Protein AF-A0AAV0Y6G3-F1 (afdb_monomer_lite)

Organism: NCBI:txid13131

Structure (mmCIF, N/CA/C/O backbone):
data_AF-A0AAV0Y6G3-F1
#
_entry.id   AF-A0AAV0Y6G3-F1
#
loop_
_atom_site.group_PDB
_atom_site.id
_atom_site.type_symbol
_atom_site.label_atom_id
_atom_site.label_alt_id
_atom_site.label_comp_id
_atom_site.label_asym_id
_atom_site.label_entity_id
_atom_site.label_seq_id
_atom_site.pdbx_PDB_ins_code
_atom_site.Cartn_x
_atom_site.Cartn_y
_atom_site.Cartn_z
_atom_site.occupancy
_atom_site.B_iso_or_equiv
_atom_site.auth_seq_id
_atom_site.auth_comp_id
_atom_site.auth_asym_id
_atom_site.auth_atom_id
_atom_site.pdbx_PDB_model_num
ATOM 1 N N . MET A 1 1 ? -19.233 1.238 28.194 1.00 80.19 1 MET A N 1
ATOM 2 C CA . MET A 1 1 ? -19.705 0.236 29.182 1.00 80.19 1 MET A CA 1
ATOM 3 C C . MET A 1 1 ? -18.534 -0.069 30.114 1.00 80.19 1 MET A C 1
ATOM 5 O O . MET A 1 1 ? -17.402 0.101 29.674 1.00 80.19 1 MET A O 1
ATOM 9 N N . VAL A 1 2 ? -18.758 -0.464 31.370 1.00 83.44 2 VAL A N 1
ATOM 10 C CA . VAL A 1 2 ? -17.664 -0.902 32.260 1.00 83.44 2 VAL A CA 1
ATOM 11 C C . VAL A 1 2 ? -17.645 -2.427 32.269 1.00 83.44 2 VAL A C 1
ATOM 13 O O . VAL A 1 2 ? -18.656 -3.039 32.601 1.00 83.44 2 VAL A O 1
ATOM 16 N N . TYR A 1 3 ? -16.521 -3.036 31.897 1.00 83.94 3 TYR A N 1
ATOM 17 C CA . TYR A 1 3 ? -16.321 -4.485 31.930 1.00 83.94 3 TYR A CA 1
ATOM 18 C C . TYR A 1 3 ? -15.074 -4.800 32.753 1.00 83.94 3 TYR A C 1
ATOM 20 O O . TYR A 1 3 ? -14.020 -4.204 32.535 1.00 83.94 3 TYR A O 1
ATOM 28 N N . SER A 1 4 ? -15.205 -5.690 33.739 1.00 86.56 4 SER A N 1
ATOM 29 C CA . SER A 1 4 ? -14.126 -6.036 34.681 1.00 86.56 4 SER A CA 1
ATOM 30 C C . SER A 1 4 ? -13.424 -4.809 35.293 1.00 86.56 4 SER A C 1
ATOM 32 O O . SER A 1 4 ? -12.202 -4.756 35.384 1.00 86.56 4 SER A O 1
ATOM 34 N N . GLY A 1 5 ? -14.199 -3.784 35.668 1.00 88.50 5 GLY A N 1
ATOM 35 C CA . GLY A 1 5 ? -13.682 -2.549 36.276 1.00 88.50 5 GLY A CA 1
ATOM 36 C C . GLY A 1 5 ? -13.012 -1.565 35.308 1.00 88.50 5 GLY A C 1
ATOM 37 O O . GLY A 1 5 ? -12.546 -0.520 35.749 1.00 88.50 5 GLY A O 1
ATOM 38 N N . SER A 1 6 ? -12.985 -1.857 34.004 1.00 86.94 6 SER A N 1
ATOM 39 C CA . SER A 1 6 ? -12.391 -0.992 32.977 1.00 86.94 6 SER A CA 1
ATOM 40 C C . SER A 1 6 ? -13.436 -0.463 31.999 1.00 86.94 6 SER A C 1
ATOM 42 O O . SER A 1 6 ? -14.380 -1.165 31.634 1.00 86.94 6 SER A O 1
ATOM 44 N N . ASN A 1 7 ? -13.256 0.773 31.533 1.00 91.06 7 ASN A N 1
ATOM 45 C CA . ASN A 1 7 ? -14.072 1.322 30.452 1.00 91.06 7 ASN A CA 1
ATOM 46 C C . ASN A 1 7 ? -13.721 0.637 29.127 1.00 91.06 7 ASN A C 1
ATOM 48 O O . ASN A 1 7 ? -12.553 0.582 28.742 1.00 91.06 7 ASN A O 1
ATOM 52 N N . VAL A 1 8 ? -14.744 0.150 28.427 1.00 93.19 8 VAL A N 1
ATOM 53 C CA . VAL A 1 8 ? -14.609 -0.504 27.122 1.00 93.19 8 VAL A CA 1
ATOM 54 C C . VAL A 1 8 ? -15.578 0.088 26.101 1.00 93.19 8 VAL A C 1
ATOM 56 O O . VAL A 1 8 ? -16.713 0.469 26.435 1.00 93.19 8 VAL A O 1
ATOM 59 N N 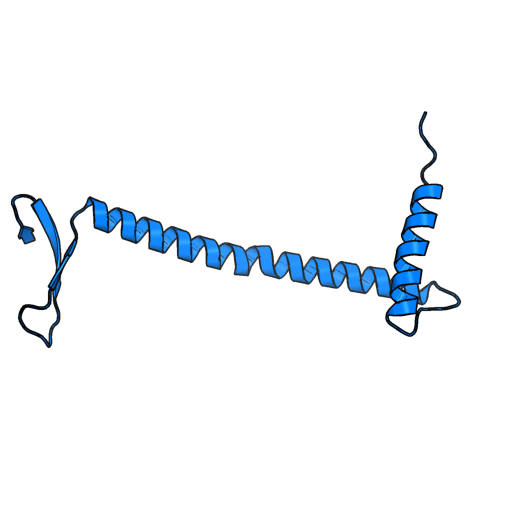. LEU A 1 9 ? -15.119 0.140 24.850 1.00 93.50 9 LEU A N 1
ATOM 60 C CA . LEU A 1 9 ? -15.960 0.314 23.673 1.00 93.50 9 LEU A CA 1
ATOM 61 C C . LEU A 1 9 ? -16.594 -1.038 23.342 1.00 93.50 9 LEU A C 1
ATOM 63 O O . LEU A 1 9 ? -15.909 -2.059 23.323 1.00 93.50 9 LEU A O 1
ATOM 67 N N . VAL A 1 10 ? -17.900 -1.038 23.097 1.00 91.75 10 VAL A N 1
ATOM 68 C CA . VAL A 1 10 ? -18.652 -2.253 22.786 1.00 91.75 10 VAL A CA 1
ATOM 69 C C . VAL A 1 10 ? -19.251 -2.104 21.397 1.00 91.75 10 VAL A C 1
ATOM 71 O O . VAL A 1 10 ? -19.959 -1.133 21.136 1.00 91.75 10 VAL A O 1
ATOM 74 N N . ILE A 1 11 ? -18.945 -3.054 20.519 1.00 92.12 11 ILE A N 1
ATOM 75 C CA . ILE A 1 11 ? -19.542 -3.166 19.187 1.00 92.12 11 ILE A CA 1
ATOM 76 C C . ILE A 1 11 ? -20.393 -4.429 19.205 1.00 92.12 11 ILE A C 1
ATOM 78 O O . ILE A 1 11 ? -19.860 -5.519 19.398 1.00 92.12 11 ILE A O 1
ATOM 82 N N . GLU A 1 12 ? -21.704 -4.281 19.040 1.00 94.06 12 GLU A N 1
ATOM 83 C CA . GLU A 1 12 ? -22.659 -5.389 19.132 1.00 94.06 12 GLU A CA 1
ATOM 84 C C . GLU A 1 12 ? -23.354 -5.609 17.790 1.00 94.06 12 GLU A C 1
ATOM 86 O O . GLU A 1 12 ? -23.707 -4.655 17.086 1.00 94.06 12 GLU A O 1
ATOM 91 N N . SER A 1 13 ? -23.549 -6.878 17.440 1.00 93.81 13 SER A N 1
ATOM 92 C CA . SER A 1 13 ? -24.381 -7.258 16.306 1.00 93.81 13 SER A CA 1
ATOM 93 C C . SER A 1 13 ? -25.833 -6.876 16.577 1.00 93.81 13 SER A C 1
ATOM 95 O O . SER A 1 13 ? -26.357 -7.083 17.668 1.00 93.81 13 SER A O 1
ATOM 97 N N . LYS A 1 14 ? -26.512 -6.337 15.562 1.00 93.25 14 LYS A N 1
ATOM 98 C CA . LYS A 1 14 ? -27.950 -6.034 15.650 1.00 93.25 14 LYS A CA 1
ATOM 99 C C . LYS A 1 14 ? -28.834 -7.251 15.379 1.00 93.25 14 LYS A C 1
ATOM 101 O O . LYS A 1 14 ? -30.033 -7.185 15.625 1.00 93.25 14 LYS A O 1
ATOM 106 N N . THR A 1 15 ? -28.270 -8.311 14.805 1.00 95.00 15 THR A N 1
ATOM 107 C CA . THR A 1 15 ? -29.016 -9.475 14.304 1.00 95.00 15 THR A CA 1
ATOM 108 C C . THR A 1 15 ? -28.720 -10.752 15.078 1.00 95.00 15 THR A C 1
ATOM 110 O O . THR A 1 15 ? -29.511 -11.686 15.013 1.00 95.00 15 THR A O 1
ATOM 113 N N . GLU A 1 16 ? -27.604 -10.801 15.804 1.00 94.38 16 GLU A N 1
ATOM 114 C CA . GLU A 1 16 ? -27.190 -11.955 16.601 1.00 94.38 16 GLU A CA 1
ATOM 115 C C . GLU A 1 16 ? -27.055 -11.552 18.065 1.00 94.38 16 GLU A C 1
ATOM 117 O O . GLU A 1 16 ? -26.201 -10.736 18.419 1.00 94.38 16 GLU A O 1
ATOM 122 N N . ASP A 1 17 ? -27.893 -12.141 18.915 1.00 91.50 17 ASP A N 1
ATOM 123 C CA . ASP A 1 17 ? -27.845 -11.886 20.350 1.00 91.50 17 ASP A CA 1
ATOM 124 C C . ASP A 1 17 ? -26.562 -12.462 20.969 1.00 91.50 17 ASP A C 1
ATOM 126 O O . ASP A 1 17 ? -26.074 -13.525 20.583 1.00 91.50 17 ASP A O 1
ATOM 130 N N . GLY A 1 18 ? -25.980 -11.729 21.915 1.00 87.75 18 GLY A N 1
ATOM 131 C CA . GLY A 1 18 ? -24.711 -12.077 22.559 1.00 87.75 18 GLY A CA 1
ATOM 132 C C . GLY A 1 18 ? -23.448 -11.890 21.703 1.00 87.75 18 GLY A C 1
ATOM 133 O O . GLY A 1 18 ? -22.343 -12.011 22.239 1.00 87.75 18 GLY A O 1
ATOM 134 N N . CYS A 1 19 ? -23.565 -11.548 20.415 1.00 94.00 19 CYS A N 1
ATOM 135 C CA . CYS A 1 19 ? -22.420 -11.299 19.539 1.00 94.00 19 CYS A C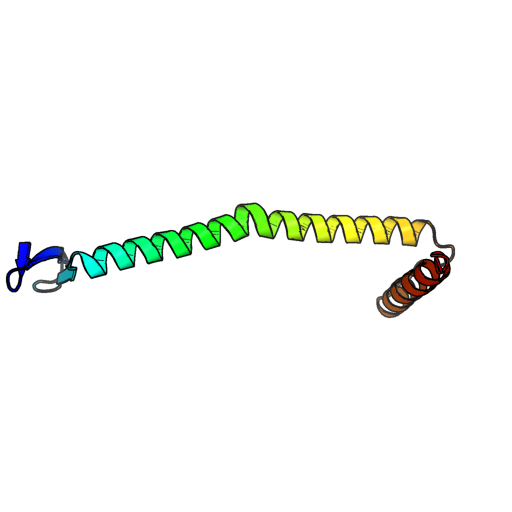A 1
ATOM 136 C C . CYS A 1 19 ? -21.896 -9.867 19.731 1.00 94.00 19 CYS A C 1
ATOM 138 O O . CYS A 1 19 ? -22.420 -8.902 19.167 1.00 94.00 19 CYS A O 1
ATOM 140 N N . ARG A 1 20 ? -20.859 -9.724 20.565 1.00 92.00 20 ARG A N 1
ATOM 141 C CA . ARG A 1 20 ? -20.249 -8.432 20.903 1.00 92.00 20 ARG A CA 1
ATOM 142 C C . ARG A 1 20 ? -18.733 -8.496 20.977 1.00 92.00 20 ARG A C 1
ATOM 144 O O . ARG A 1 20 ? -18.160 -9.446 21.505 1.00 92.00 20 ARG A O 1
ATOM 151 N N . VAL A 1 21 ? -18.095 -7.431 20.513 1.00 92.06 21 VAL A N 1
ATOM 152 C CA . VAL A 1 21 ? -16.658 -7.196 20.643 1.00 92.06 21 VAL A CA 1
ATOM 153 C C . VAL A 1 21 ? -16.438 -6.126 21.706 1.00 92.06 21 VAL A C 1
ATOM 155 O O . VAL A 1 21 ? -17.034 -5.049 21.646 1.00 92.06 21 VAL A O 1
ATOM 158 N N . LEU A 1 22 ? -15.582 -6.432 22.680 1.00 93.06 22 LEU A N 1
ATOM 159 C CA . LEU A 1 22 ? -15.182 -5.519 23.748 1.00 93.06 22 LEU A CA 1
ATOM 160 C C . LEU A 1 22 ? -13.758 -5.038 23.473 1.00 93.06 22 LEU A C 1
ATOM 162 O O . LEU A 1 22 ? -12.827 -5.839 23.470 1.00 93.06 22 LEU A O 1
ATOM 166 N N . LEU A 1 23 ? -13.586 -3.736 23.269 1.00 93.25 23 LEU A N 1
ATOM 167 C CA . LEU A 1 23 ? -12.282 -3.114 23.060 1.00 93.25 23 LEU A CA 1
ATOM 168 C C . LEU A 1 23 ? -11.941 -2.232 24.255 1.00 93.25 23 LEU A C 1
ATOM 170 O O . LEU A 1 23 ? -12.663 -1.285 24.577 1.00 93.25 23 LEU A O 1
ATOM 174 N N . ASN A 1 24 ? -10.831 -2.542 24.921 1.00 92.69 24 ASN A N 1
ATOM 175 C CA . ASN A 1 24 ? -10.259 -1.640 25.913 1.00 92.69 24 ASN A CA 1
ATOM 176 C C . ASN A 1 24 ? -9.537 -0.470 25.217 1.00 92.69 24 ASN A C 1
ATOM 178 O O . ASN A 1 24 ? -9.308 -0.482 24.007 1.00 92.69 24 ASN A O 1
ATOM 182 N N . HIS A 1 25 ? -9.171 0.545 25.998 1.00 91.31 25 HIS A N 1
ATOM 183 C CA . HIS A 1 25 ? -8.502 1.737 25.479 1.00 91.31 25 HIS A CA 1
ATOM 184 C C . HIS A 1 25 ? -7.187 1.424 24.746 1.00 91.31 25 HIS A C 1
ATOM 186 O O . HIS A 1 25 ? -6.931 1.986 23.689 1.00 91.31 25 HIS A O 1
ATOM 192 N N . ILE A 1 26 ? -6.359 0.522 25.282 1.00 93.19 26 ILE A N 1
ATOM 193 C CA . ILE A 1 26 ? -5.045 0.202 24.703 1.00 93.19 26 ILE A CA 1
ATOM 194 C C . ILE A 1 26 ? -5.211 -0.449 23.330 1.00 93.19 26 ILE A C 1
ATOM 196 O O . ILE A 1 26 ? -4.540 -0.061 22.375 1.00 93.19 26 ILE A O 1
ATOM 200 N N . ASP A 1 27 ? -6.115 -1.417 23.224 1.00 92.69 27 ASP A N 1
ATOM 201 C CA . ASP A 1 27 ? -6.351 -2.135 21.976 1.00 92.69 27 ASP A CA 1
ATOM 202 C C . ASP A 1 27 ? -7.027 -1.236 20.937 1.00 92.69 27 ASP A C 1
ATOM 204 O O . ASP A 1 27 ? -6.693 -1.308 19.757 1.00 92.69 27 ASP A O 1
ATOM 208 N N . LEU A 1 28 ? -7.908 -0.325 21.367 1.00 92.62 28 LEU A N 1
ATOM 209 C CA . LEU A 1 28 ? -8.512 0.668 20.480 1.00 92.62 28 LEU A CA 1
ATOM 210 C C . LEU A 1 28 ? -7.462 1.603 19.863 1.00 92.62 28 LEU A C 1
ATOM 212 O O . LEU A 1 28 ? -7.479 1.812 18.653 1.00 92.62 28 LEU A O 1
ATOM 216 N N . ILE A 1 29 ? -6.534 2.127 20.670 1.00 95.12 29 ILE A N 1
ATOM 217 C CA . ILE A 1 29 ? -5.452 2.987 20.170 1.00 95.12 29 ILE A CA 1
ATOM 218 C C . ILE A 1 29 ? -4.562 2.220 19.188 1.00 95.12 29 ILE A C 1
ATOM 220 O O . ILE A 1 29 ? -4.287 2.719 18.101 1.00 95.12 29 ILE A O 1
ATOM 224 N N . LYS A 1 30 ? -4.191 0.974 19.501 1.00 96.75 30 LYS A N 1
ATOM 225 C CA . LYS A 1 30 ? -3.404 0.134 18.582 1.00 96.75 30 LYS A CA 1
ATOM 226 C C . LYS A 1 30 ? -4.113 -0.114 17.252 1.00 96.75 30 LYS A C 1
ATOM 228 O O . LYS A 1 30 ? -3.467 -0.127 16.208 1.00 96.75 30 LYS A O 1
ATOM 233 N N . LEU A 1 31 ? -5.432 -0.318 17.267 1.00 95.75 31 LEU A N 1
ATOM 234 C CA . LEU A 1 31 ? -6.209 -0.473 16.035 1.00 95.75 31 LEU A CA 1
ATOM 235 C C . LEU A 1 31 ? -6.191 0.805 15.191 1.00 95.75 31 LEU A C 1
ATOM 237 O O . LEU A 1 31 ? -6.022 0.719 13.977 1.00 95.75 31 LEU A O 1
ATOM 241 N N . GLN A 1 32 ? -6.295 1.976 15.821 1.00 96.38 32 GLN A N 1
ATOM 242 C CA . GLN A 1 32 ? -6.199 3.265 15.129 1.00 96.38 32 GLN A CA 1
ATOM 243 C C . GLN A 1 32 ? -4.796 3.516 14.564 1.00 96.38 32 GLN A C 1
ATOM 245 O O . GLN A 1 32 ? -4.653 3.991 13.439 1.00 96.38 32 GLN A O 1
ATOM 250 N N . GLU A 1 33 ? -3.750 3.157 15.308 1.00 98.25 33 GLU A N 1
ATOM 251 C CA . GLU A 1 33 ? -2.369 3.227 14.825 1.00 98.25 33 GLU A CA 1
ATOM 252 C C . GLU A 1 33 ? -2.160 2.323 13.607 1.00 98.25 33 GLU A C 1
ATOM 254 O O . GLU A 1 33 ? -1.544 2.746 12.628 1.00 98.25 33 GLU A O 1
ATOM 259 N N . LEU A 1 34 ? -2.704 1.101 13.629 1.00 98.25 34 LEU A N 1
ATOM 260 C CA . LEU A 1 34 ? -2.642 0.174 12.498 1.00 98.25 34 LEU A CA 1
ATOM 261 C C . LEU A 1 34 ? -3.394 0.712 11.278 1.00 98.25 34 LEU A C 1
ATOM 263 O O . LEU A 1 34 ? -2.842 0.700 10.176 1.00 98.25 34 LEU A O 1
ATOM 267 N N . GLU A 1 35 ? -4.617 1.213 11.464 1.00 98.12 35 GLU A N 1
ATOM 268 C CA . GLU A 1 35 ? -5.405 1.848 10.401 1.00 98.12 35 GLU A CA 1
ATOM 269 C C . GLU A 1 35 ? -4.624 2.998 9.755 1.00 98.12 35 GLU A C 1
ATOM 271 O O . GLU A 1 35 ? -4.505 3.073 8.525 1.00 98.12 35 GLU A O 1
ATOM 276 N N . TRP A 1 36 ? -4.042 3.867 10.585 1.00 98.31 36 TRP A N 1
ATOM 277 C CA . TRP A 1 36 ? -3.244 4.990 10.120 1.00 98.31 36 TRP A CA 1
ATOM 278 C C . TRP A 1 36 ? -1.996 4.529 9.365 1.00 98.31 36 TRP A C 1
ATOM 280 O O . TRP A 1 36 ? -1.766 4.994 8.250 1.00 98.31 36 TRP A O 1
ATOM 290 N N . CYS A 1 37 ? -1.227 3.582 9.911 1.00 98.56 37 CYS A N 1
ATOM 291 C CA . CYS A 1 37 ? -0.026 3.048 9.264 1.00 98.56 37 CYS A CA 1
ATOM 292 C C . CYS A 1 37 ? -0.334 2.449 7.885 1.00 98.56 37 CYS A C 1
ATOM 294 O O . CYS A 1 37 ? 0.375 2.721 6.913 1.00 98.56 37 CYS A O 1
ATOM 296 N N . ILE A 1 38 ? -1.402 1.652 7.784 1.00 98.50 38 ILE A N 1
ATOM 297 C CA . ILE A 1 38 ? -1.824 1.029 6.523 1.00 98.50 38 ILE A CA 1
ATOM 298 C C . ILE A 1 38 ? -2.210 2.112 5.513 1.00 98.50 38 ILE A C 1
ATOM 300 O O . ILE A 1 38 ? -1.688 2.132 4.396 1.00 98.50 38 ILE A O 1
ATOM 304 N N . THR A 1 39 ? -3.072 3.043 5.918 1.00 98.62 39 THR A N 1
ATOM 305 C CA . THR A 1 39 ? -3.574 4.108 5.041 1.00 98.62 39 THR A CA 1
ATOM 306 C C . THR A 1 39 ? -2.447 5.023 4.571 1.00 98.62 39 THR A C 1
ATOM 308 O O . THR A 1 39 ? -2.341 5.315 3.379 1.00 98.62 39 THR A O 1
ATOM 311 N N . ALA A 1 40 ? -1.563 5.434 5.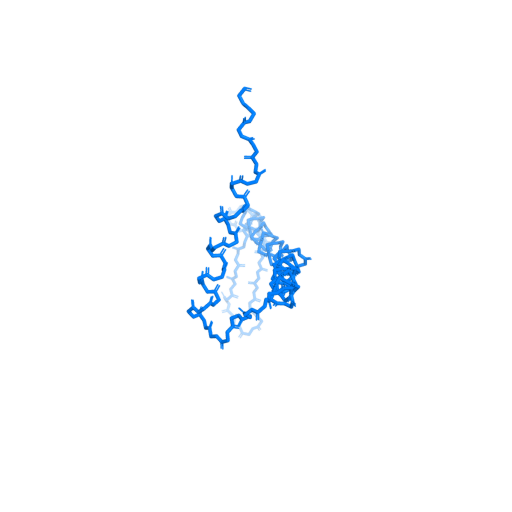480 1.00 98.31 40 ALA A N 1
ATOM 312 C CA . ALA A 1 40 ? -0.409 6.265 5.164 1.00 98.31 40 ALA A CA 1
ATOM 313 C C . ALA A 1 40 ? 0.545 5.559 4.192 1.00 98.31 40 ALA A C 1
ATOM 315 O O . ALA A 1 40 ? 0.989 6.174 3.224 1.00 98.31 40 ALA A O 1
ATOM 316 N N . SER A 1 41 ? 0.807 4.261 4.390 1.00 98.50 41 SER A N 1
ATOM 317 C CA . SER A 1 41 ? 1.688 3.492 3.504 1.00 98.50 41 SER A CA 1
ATOM 318 C C . SER A 1 41 ? 1.113 3.333 2.096 1.00 98.50 41 SER A C 1
ATOM 320 O O . SER A 1 41 ? 1.849 3.454 1.115 1.00 98.50 41 SER A O 1
ATOM 322 N N . ILE A 1 42 ? -0.193 3.071 1.976 1.00 98.56 42 ILE A N 1
ATOM 323 C CA . ILE A 1 42 ? -0.874 3.008 0.674 1.00 98.56 42 ILE A CA 1
ATOM 324 C C . ILE A 1 42 ? -0.792 4.373 -0.012 1.00 98.56 42 ILE A C 1
ATOM 326 O O . ILE A 1 42 ? -0.383 4.455 -1.169 1.00 98.56 42 ILE A O 1
ATOM 330 N N . LYS A 1 43 ? -1.121 5.444 0.717 1.00 98.62 43 LYS A N 1
ATOM 331 C CA . LYS A 1 43 ? -1.105 6.811 0.196 1.00 98.62 43 LYS A CA 1
ATOM 332 C C . LYS A 1 43 ? 0.281 7.216 -0.303 1.00 98.62 43 LYS A C 1
ATOM 334 O O . LYS A 1 43 ? 0.405 7.726 -1.409 1.00 98.62 43 LYS A O 1
ATOM 339 N N . GLU A 1 44 ? 1.331 6.943 0.466 1.00 98.44 44 GLU A N 1
ATOM 340 C CA . GLU A 1 44 ? 2.709 7.235 0.061 1.00 98.44 44 GLU A CA 1
ATOM 341 C C . GLU A 1 44 ? 3.118 6.473 -1.207 1.00 98.44 44 GLU A C 1
ATOM 343 O O . GLU A 1 44 ? 3.725 7.050 -2.115 1.00 98.44 44 GLU A O 1
ATOM 348 N N . LYS A 1 45 ? 2.755 5.189 -1.302 1.00 98.12 45 LYS A N 1
ATOM 349 C CA . LYS A 1 45 ? 3.055 4.376 -2.484 1.00 98.12 45 LYS A CA 1
ATOM 350 C C . LYS A 1 45 ? 2.346 4.890 -3.733 1.00 98.12 45 LYS A C 1
ATOM 352 O O . LYS A 1 45 ? 2.975 4.972 -4.784 1.00 98.12 45 LYS A O 1
ATOM 357 N N . GLU A 1 46 ? 1.073 5.250 -3.619 1.00 98.38 46 GLU A N 1
ATOM 358 C CA . GLU A 1 46 ? 0.271 5.717 -4.753 1.00 98.38 46 GLU A CA 1
ATOM 359 C C . GLU A 1 46 ? 0.607 7.152 -5.169 1.00 98.38 46 GLU A C 1
ATOM 361 O O . GLU A 1 46 ? 0.731 7.423 -6.360 1.00 98.38 46 GLU A O 1
ATOM 366 N N . GLU A 1 47 ? 0.781 8.071 -4.218 1.00 98.06 47 GLU A N 1
ATOM 367 C CA . GLU A 1 47 ? 0.946 9.498 -4.522 1.00 98.06 47 GLU A CA 1
ATOM 368 C C . GLU A 1 47 ? 2.396 9.898 -4.800 1.00 98.06 47 GLU A C 1
ATOM 370 O O . GLU A 1 47 ? 2.629 10.894 -5.481 1.00 98.06 47 GLU A O 1
ATOM 375 N N . LYS A 1 48 ? 3.377 9.154 -4.272 1.00 97.19 48 LYS A N 1
ATOM 376 C CA . LYS A 1 48 ? 4.799 9.505 -4.409 1.00 97.19 48 LYS A CA 1
ATOM 377 C C . LYS A 1 48 ? 5.589 8.449 -5.165 1.00 97.19 48 LYS A C 1
ATOM 379 O O . LYS A 1 48 ? 6.175 8.750 -6.199 1.00 97.19 48 LYS A O 1
ATOM 384 N N . ILE A 1 49 ? 5.600 7.213 -4.666 1.00 98.19 49 ILE A N 1
ATOM 385 C CA . ILE A 1 49 ? 6.518 6.180 -5.175 1.00 98.19 49 ILE A CA 1
ATOM 386 C C . ILE A 1 49 ? 6.150 5.769 -6.603 1.00 98.19 49 ILE A C 1
ATOM 388 O O . ILE A 1 49 ? 7.012 5.723 -7.476 1.00 98.19 49 ILE A O 1
ATOM 392 N N . LYS A 1 50 ? 4.872 5.489 -6.867 1.00 98.25 50 LYS A N 1
ATOM 393 C CA . LYS A 1 50 ? 4.404 5.055 -8.187 1.00 98.25 50 LYS A CA 1
ATOM 394 C C . LYS A 1 50 ? 4.645 6.108 -9.281 1.00 98.25 50 LYS A C 1
ATOM 396 O O . LYS A 1 50 ? 5.218 5.728 -10.302 1.00 98.25 50 LYS A O 1
ATOM 401 N N . PRO A 1 51 ? 4.287 7.397 -9.110 1.00 98.25 51 PRO A N 1
ATOM 402 C CA . PRO A 1 51 ? 4.618 8.432 -10.088 1.00 98.25 51 PRO A CA 1
ATOM 403 C C . PRO A 1 51 ? 6.119 8.559 -10.343 1.00 98.25 51 PRO A C 1
ATOM 405 O O . PRO A 1 51 ? 6.525 8.682 -11.495 1.00 98.25 51 PRO A O 1
ATOM 408 N N . GLU A 1 52 ? 6.940 8.473 -9.295 1.00 98.25 52 GLU A N 1
ATOM 409 C CA . GLU A 1 52 ? 8.395 8.568 -9.418 1.00 98.25 52 GLU A CA 1
ATOM 410 C C . GLU A 1 52 ? 8.977 7.391 -10.217 1.00 98.25 52 GLU A C 1
ATOM 412 O O . GLU A 1 52 ? 9.768 7.602 -11.131 1.00 98.25 52 GLU A O 1
ATOM 417 N N . ILE A 1 53 ? 8.525 6.158 -9.960 1.00 98.19 53 ILE A N 1
ATOM 418 C CA . ILE A 1 53 ? 8.932 4.980 -10.746 1.00 98.19 53 ILE A CA 1
ATOM 419 C C . ILE A 1 53 ? 8.508 5.129 -12.212 1.00 98.19 53 ILE A C 1
ATOM 421 O O . ILE A 1 53 ? 9.303 4.864 -13.111 1.00 98.19 53 ILE A O 1
ATOM 425 N N . ILE A 1 54 ? 7.269 5.562 -12.469 1.00 98.25 54 ILE A N 1
ATOM 426 C CA . ILE A 1 54 ? 6.773 5.776 -13.838 1.00 98.25 54 ILE A CA 1
ATOM 427 C C . ILE A 1 54 ? 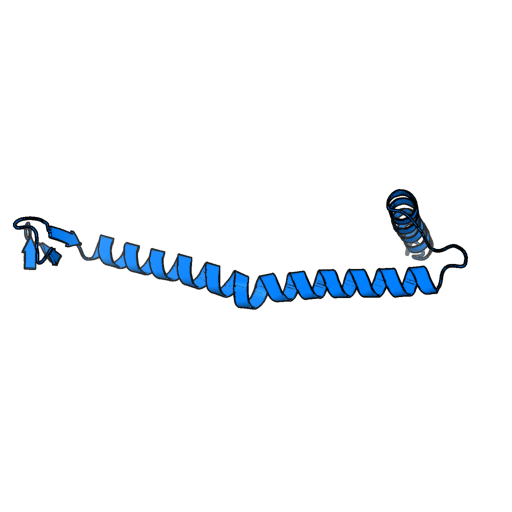7.630 6.821 -14.555 1.00 98.25 54 ILE A C 1
ATOM 429 O O . ILE A 1 54 ? 8.019 6.608 -15.704 1.00 98.25 54 ILE A O 1
ATOM 433 N N . LYS A 1 55 ? 7.949 7.925 -13.874 1.00 98.00 55 LYS A N 1
ATOM 434 C CA . LYS A 1 55 ? 8.811 8.975 -14.407 1.00 98.00 55 LYS A CA 1
ATOM 435 C C . LYS A 1 55 ? 10.203 8.436 -14.727 1.00 98.00 55 LYS A C 1
ATOM 437 O O . LYS A 1 55 ? 10.648 8.593 -15.853 1.00 98.00 55 LYS A O 1
ATOM 442 N N . GLN A 1 56 ? 10.843 7.726 -13.799 1.00 97.50 56 GLN A N 1
ATOM 443 C CA . GLN A 1 56 ? 12.167 7.140 -14.029 1.00 97.50 56 GLN A CA 1
ATOM 444 C C . GLN A 1 56 ? 12.171 6.183 -15.223 1.00 97.50 56 GLN A C 1
ATOM 446 O O . GLN A 1 56 ? 13.066 6.252 -16.061 1.00 97.50 56 GLN A O 1
ATOM 451 N N . ILE A 1 57 ? 11.156 5.321 -15.347 1.00 97.19 57 ILE A N 1
ATOM 452 C CA . ILE A 1 57 ? 11.010 4.438 -16.512 1.00 97.19 57 ILE A CA 1
ATOM 453 C C . ILE A 1 57 ? 10.890 5.264 -17.798 1.00 97.19 57 ILE A C 1
ATOM 455 O O . ILE A 1 57 ? 11.561 4.953 -18.782 1.00 97.19 57 ILE A O 1
ATOM 459 N N . SER A 1 58 ? 10.072 6.319 -17.793 1.00 97.69 58 SER A N 1
ATOM 460 C CA . SER A 1 58 ? 9.920 7.219 -18.939 1.00 97.69 58 SER A CA 1
ATOM 461 C C . SER A 1 58 ? 11.244 7.884 -19.320 1.00 97.69 58 SER A C 1
ATOM 463 O O . SER A 1 58 ? 11.620 7.840 -20.490 1.00 97.69 58 SER A O 1
ATOM 465 N N . ASP A 1 59 ? 11.971 8.422 -18.341 1.00 95.62 59 ASP A N 1
ATOM 466 C CA . ASP A 1 59 ? 13.260 9.090 -18.532 1.00 95.62 59 ASP A CA 1
ATOM 467 C C . ASP A 1 59 ? 14.294 8.115 -19.130 1.00 95.62 59 ASP A C 1
ATOM 469 O O . ASP A 1 59 ? 15.011 8.449 -20.076 1.00 95.62 59 ASP A O 1
ATOM 473 N N . TYR A 1 60 ? 14.330 6.863 -18.653 1.00 91.00 60 TYR A N 1
ATOM 474 C CA . TYR A 1 60 ? 15.174 5.816 -19.239 1.00 91.00 60 TYR A CA 1
ATOM 475 C C . TYR A 1 60 ? 14.775 5.480 -20.678 1.00 91.00 60 TYR A C 1
ATOM 477 O O . TYR A 1 60 ? 15.643 5.333 -21.542 1.00 91.00 60 TYR A O 1
ATOM 485 N N . CYS A 1 61 ? 13.477 5.348 -20.957 1.00 90.81 61 CYS A N 1
ATOM 486 C CA . CYS A 1 61 ? 12.989 5.080 -22.306 1.00 90.81 61 CYS A CA 1
ATOM 487 C C . CYS A 1 61 ? 13.331 6.218 -23.276 1.00 90.81 61 CYS A C 1
ATOM 489 O O . CYS A 1 61 ? 13.710 5.950 -24.418 1.00 90.81 61 CYS A O 1
ATOM 491 N N . GLU A 1 62 ? 13.212 7.469 -22.836 1.00 93.12 62 GLU A N 1
ATOM 492 C CA . GLU A 1 62 ? 13.575 8.645 -23.624 1.00 93.12 62 GLU A CA 1
ATOM 493 C C . GLU A 1 62 ? 1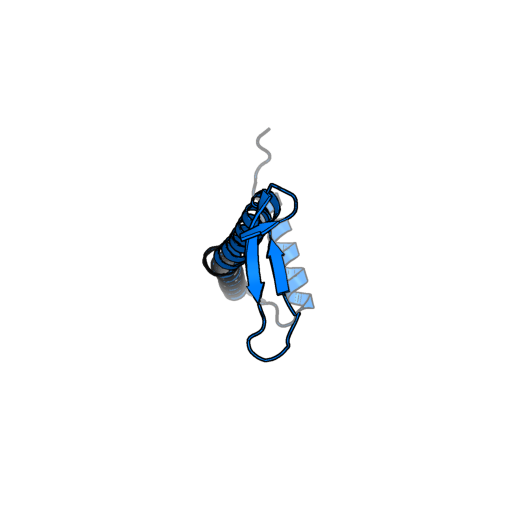5.080 8.680 -23.900 1.00 93.12 62 GLU A C 1
ATOM 495 O O . GLU A 1 62 ? 15.483 8.736 -25.062 1.00 93.12 62 GLU A O 1
ATOM 500 N N . TYR A 1 63 ? 15.910 8.497 -22.870 1.00 88.38 63 TYR A N 1
ATOM 501 C CA . TYR A 1 63 ? 17.362 8.406 -23.023 1.00 88.38 63 TYR A CA 1
ATOM 502 C C . TYR A 1 63 ? 17.777 7.317 -24.022 1.00 88.38 63 TYR A C 1
ATOM 504 O O . TYR A 1 63 ? 18.588 7.555 -24.923 1.00 88.38 63 TYR A O 1
ATOM 512 N N . LEU A 1 64 ? 17.219 6.109 -23.894 1.00 85.19 64 LEU A N 1
ATOM 513 C CA . LEU A 1 64 ? 17.528 5.009 -24.807 1.00 85.19 64 LEU A CA 1
ATOM 514 C C . LEU A 1 64 ? 17.101 5.334 -26.237 1.00 85.19 64 LEU A C 1
ATOM 516 O O . LEU A 1 64 ? 17.856 5.058 -27.170 1.00 85.19 64 LEU A O 1
ATOM 520 N N . ARG A 1 65 ? 15.930 5.955 -26.417 1.00 86.44 65 ARG A N 1
ATOM 521 C CA . ARG A 1 65 ? 15.449 6.389 -27.731 1.00 86.44 65 ARG A CA 1
ATOM 522 C C . ARG A 1 65 ? 16.414 7.385 -28.365 1.00 86.44 65 ARG A C 1
ATOM 524 O O . ARG A 1 65 ? 16.823 7.174 -29.503 1.00 86.44 65 ARG A O 1
ATOM 531 N N . GLU A 1 66 ? 16.821 8.421 -27.635 1.00 86.94 66 GLU A N 1
ATOM 532 C CA . GLU A 1 66 ? 17.787 9.409 -28.125 1.00 86.94 66 GLU A CA 1
ATOM 533 C C . GLU A 1 66 ? 19.117 8.763 -28.523 1.00 86.94 66 GLU A C 1
ATOM 535 O O . GLU A 1 66 ? 19.656 9.047 -29.594 1.00 86.94 66 GLU A O 1
ATOM 540 N N . LYS A 1 67 ? 19.645 7.855 -27.693 1.00 83.19 67 LYS A N 1
ATOM 541 C CA . LYS A 1 67 ? 20.911 7.169 -27.980 1.00 83.19 67 LYS A CA 1
ATOM 542 C C . LYS A 1 67 ? 20.823 6.224 -29.169 1.00 83.19 67 LYS A C 1
ATOM 544 O O . LYS A 1 67 ? 21.783 6.150 -29.933 1.00 83.19 67 LYS A O 1
ATOM 549 N N . CYS A 1 68 ? 19.698 5.538 -29.349 1.00 81.75 68 CYS A N 1
ATOM 550 C CA . CYS A 1 68 ? 19.477 4.696 -30.521 1.00 81.75 68 CYS A CA 1
ATOM 551 C C . CYS A 1 68 ? 19.371 5.538 -31.797 1.00 81.75 68 CYS A C 1
ATOM 553 O O . CYS A 1 68 ? 19.987 5.185 -32.795 1.00 81.75 68 CYS A O 1
ATOM 555 N N . LEU A 1 69 ? 18.665 6.676 -31.762 1.00 80.81 69 LEU A N 1
ATOM 556 C CA . LEU A 1 69 ? 18.555 7.591 -32.909 1.00 80.81 69 LEU A CA 1
ATOM 557 C C . LEU A 1 69 ? 19.904 8.196 -33.328 1.00 80.81 69 LEU A C 1
ATOM 559 O O . LEU A 1 69 ? 20.103 8.499 -34.498 1.00 80.81 69 LEU A O 1
ATOM 563 N N . GLN A 1 70 ? 20.832 8.366 -32.384 1.00 80.06 70 GLN A N 1
ATOM 564 C CA . GLN A 1 70 ? 22.195 8.852 -32.640 1.00 80.06 70 GLN A CA 1
ATOM 565 C C . GLN A 1 70 ? 23.167 7.743 -33.083 1.00 80.06 70 GLN A C 1
ATOM 567 O O . GLN A 1 70 ? 24.351 8.018 -33.278 1.00 80.06 70 GLN A O 1
ATOM 572 N N . SER A 1 71 ? 22.716 6.489 -33.181 1.00 76.62 71 SER A N 1
ATOM 573 C CA . SER A 1 71 ? 23.558 5.355 -33.555 1.00 76.62 71 SER A CA 1
ATOM 574 C C . SER A 1 71 ? 23.426 5.030 -35.039 1.00 76.62 71 SER A C 1
ATOM 576 O O . SER A 1 71 ? 22.320 4.873 -35.543 1.00 76.62 71 SER A O 1
ATOM 578 N N . ASP A 1 72 ? 24.560 4.833 -35.714 1.00 76.06 72 ASP A N 1
ATOM 579 C CA . ASP A 1 72 ? 24.593 4.389 -37.117 1.00 76.06 72 ASP A CA 1
ATOM 580 C C . ASP A 1 72 ? 24.035 2.962 -37.305 1.00 76.06 72 ASP A C 1
ATOM 582 O O . ASP A 1 72 ? 23.617 2.587 -38.399 1.00 76.06 72 ASP A O 1
ATOM 586 N N . SER A 1 73 ? 24.021 2.155 -36.236 1.00 80.88 73 SER A N 1
ATOM 587 C CA . SER A 1 73 ? 23.468 0.796 -36.205 1.00 80.88 73 SER A CA 1
ATOM 588 C C . SER A 1 73 ? 22.625 0.594 -34.935 1.00 80.88 73 SER A C 1
ATOM 590 O O . SER A 1 73 ? 23.115 0.019 -33.952 1.00 80.88 73 SER A O 1
ATOM 592 N N . PRO A 1 74 ? 21.379 1.095 -34.902 1.00 81.31 74 PRO A N 1
ATOM 593 C CA . PRO A 1 74 ? 20.527 0.960 -33.731 1.00 81.31 74 PRO A CA 1
ATOM 594 C C . PRO A 1 74 ? 20.185 -0.515 -33.464 1.00 81.31 74 PRO A C 1
ATOM 596 O O . PRO A 1 74 ? 20.017 -1.292 -34.410 1.00 81.31 74 PRO A O 1
ATOM 599 N N . PRO A 1 75 ? 20.076 -0.914 -32.187 1.00 85.81 75 PRO A N 1
ATOM 600 C CA . PRO A 1 75 ? 19.729 -2.280 -31.821 1.00 85.81 75 PRO A CA 1
ATOM 601 C C . PRO A 1 75 ? 18.287 -2.618 -32.227 1.00 85.81 75 PRO A C 1
ATOM 603 O O . PRO A 1 75 ? 17.359 -1.877 -31.908 1.00 85.81 75 PRO A O 1
ATOM 606 N N . ASN A 1 76 ? 18.090 -3.768 -32.876 1.00 85.88 76 ASN A N 1
ATOM 607 C CA . ASN A 1 76 ? 16.786 -4.212 -33.395 1.00 85.88 76 ASN A CA 1
ATOM 608 C C . ASN A 1 76 ? 16.176 -5.386 -32.612 1.00 85.88 76 ASN A C 1
ATOM 610 O O . ASN A 1 76 ? 15.064 -5.827 -32.902 1.00 85.88 76 ASN A O 1
ATOM 614 N N . ASN A 1 77 ? 16.894 -5.920 -31.623 1.00 87.06 77 ASN A N 1
ATOM 615 C CA . ASN A 1 77 ? 16.414 -6.973 -30.731 1.00 87.06 77 ASN A CA 1
ATOM 616 C C . ASN A 1 77 ? 17.000 -6.819 -29.320 1.00 87.06 77 ASN A C 1
ATOM 618 O O . ASN A 1 77 ? 17.929 -6.043 -29.091 1.00 87.06 77 ASN A O 1
ATOM 622 N N . LEU A 1 78 ? 16.457 -7.587 -28.369 1.00 86.56 78 LEU A N 1
ATOM 623 C CA . LEU A 1 78 ? 16.853 -7.543 -26.958 1.00 86.56 78 LEU A CA 1
ATOM 624 C C . LEU A 1 78 ? 18.365 -7.747 -26.771 1.00 86.56 78 LEU A C 1
ATOM 626 O O . LEU A 1 78 ? 19.007 -7.005 -26.036 1.00 86.56 78 LEU A O 1
ATOM 630 N N . ARG A 1 79 ? 18.946 -8.720 -27.481 1.00 88.50 79 ARG A N 1
ATOM 631 C CA . ARG A 1 79 ? 20.368 -9.061 -27.362 1.00 88.50 79 ARG A CA 1
ATOM 632 C C . ARG A 1 79 ? 21.265 -7.922 -27.842 1.00 88.50 79 ARG A C 1
ATOM 634 O O . ARG A 1 79 ? 22.267 -7.615 -27.204 1.00 88.50 79 ARG A O 1
ATOM 641 N N . GLU A 1 80 ? 20.909 -7.284 -28.952 1.00 86.50 80 GLU A N 1
ATOM 642 C CA . GLU A 1 80 ? 21.613 -6.101 -29.450 1.00 86.50 80 GLU A CA 1
ATOM 643 C C . GLU A 1 80 ? 21.468 -4.913 -28.498 1.00 86.50 80 GLU A C 1
ATOM 645 O O . GLU A 1 80 ? 22.443 -4.200 -28.273 1.00 86.50 80 GLU A O 1
ATOM 650 N N . MET A 1 81 ? 20.293 -4.735 -27.886 1.00 86.50 81 MET A N 1
ATOM 651 C CA . MET A 1 81 ? 20.060 -3.682 -26.895 1.00 86.50 81 MET A CA 1
ATOM 652 C C . MET A 1 81 ? 20.918 -3.892 -25.638 1.00 86.50 81 MET A C 1
ATOM 654 O O . MET A 1 81 ? 21.547 -2.952 -25.157 1.00 86.50 81 MET A O 1
ATOM 658 N N . GLU A 1 82 ? 21.026 -5.123 -25.134 1.00 86.00 82 GLU A N 1
ATOM 659 C CA . GLU A 1 82 ? 21.911 -5.451 -24.007 1.00 86.00 82 GLU A CA 1
ATOM 660 C C . GLU A 1 82 ? 23.384 -5.148 -24.317 1.00 86.00 82 GLU A C 1
ATOM 662 O O . GLU A 1 82 ? 24.107 -4.610 -23.475 1.00 86.00 82 GLU A O 1
ATOM 667 N N . ILE A 1 83 ? 23.838 -5.485 -25.529 1.00 84.56 83 ILE A N 1
ATOM 668 C CA . ILE A 1 83 ? 25.198 -5.182 -25.992 1.00 84.56 83 ILE A CA 1
ATOM 669 C C . ILE A 1 83 ? 25.391 -3.664 -26.106 1.00 84.56 83 ILE A C 1
ATOM 671 O O . ILE A 1 83 ? 26.425 -3.142 -25.686 1.00 84.56 83 ILE A O 1
ATOM 675 N N . PHE A 1 84 ? 24.400 -2.949 -26.639 1.00 83.00 84 PHE A N 1
ATOM 676 C CA . PHE A 1 84 ? 24.417 -1.496 -26.777 1.00 83.00 84 PHE A CA 1
ATOM 677 C C . PHE A 1 84 ? 24.566 -0.801 -25.419 1.00 83.00 84 PHE A C 1
ATOM 679 O O . PHE A 1 84 ? 25.478 0.011 -25.254 1.00 83.00 84 PHE A O 1
ATOM 686 N N . ILE A 1 85 ? 23.750 -1.175 -24.428 1.00 81.44 85 ILE A N 1
ATOM 687 C CA . ILE A 1 85 ? 23.793 -0.612 -23.070 1.00 81.44 85 ILE A CA 1
ATOM 688 C C . ILE A 1 85 ? 25.173 -0.831 -22.432 1.00 81.44 85 ILE A C 1
ATOM 690 O O . ILE A 1 85 ? 25.819 0.140 -22.034 1.00 81.44 85 ILE A O 1
ATOM 694 N N . ARG A 1 86 ? 25.691 -2.070 -22.433 1.00 81.38 86 ARG A N 1
ATOM 695 C CA . ARG A 1 86 ? 27.025 -2.375 -21.872 1.00 81.38 86 ARG A CA 1
ATOM 696 C C . ARG A 1 86 ? 28.143 -1.599 -22.571 1.00 81.38 86 ARG A C 1
ATOM 698 O O . A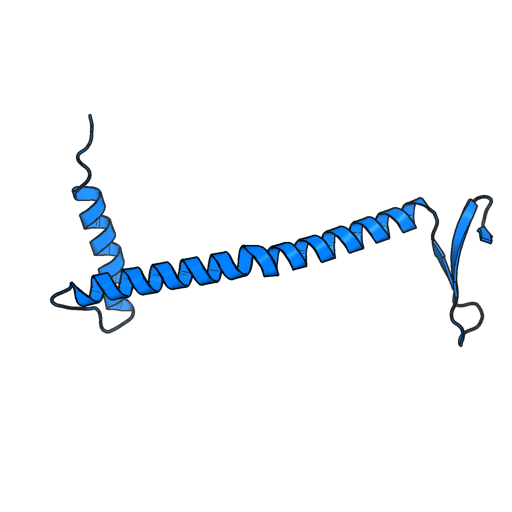RG A 1 86 ? 29.080 -1.124 -21.933 1.00 81.38 86 ARG A O 1
ATOM 705 N N . ASN A 1 87 ? 28.063 -1.450 -23.892 1.00 74.44 87 ASN A N 1
ATOM 706 C CA . ASN A 1 87 ? 29.078 -0.729 -24.660 1.00 74.44 87 ASN A CA 1
ATOM 707 C C . ASN A 1 87 ? 29.056 0.784 -24.391 1.00 74.44 87 ASN A C 1
ATOM 709 O O . ASN A 1 87 ? 30.112 1.423 -24.424 1.00 74.44 87 ASN A O 1
ATOM 713 N N . VAL A 1 88 ? 27.884 1.367 -24.118 1.00 68.75 88 VAL A N 1
ATOM 714 C CA . VAL A 1 88 ? 27.758 2.772 -23.704 1.00 68.75 88 VAL A CA 1
ATOM 715 C C . VAL A 1 88 ? 28.408 2.993 -22.333 1.00 68.75 88 VAL A C 1
ATOM 717 O O . VAL A 1 88 ? 29.187 3.938 -22.196 1.00 68.75 88 VAL A O 1
ATOM 720 N N . GLU A 1 89 ? 28.194 2.097 -21.365 1.00 62.66 89 GLU A N 1
ATOM 721 C CA . GLU A 1 89 ? 28.825 2.156 -20.032 1.00 62.66 89 GLU A CA 1
ATOM 722 C C . GLU A 1 89 ? 30.364 2.110 -20.112 1.00 62.66 89 GLU A C 1
ATOM 724 O O . GLU A 1 89 ? 31.057 2.916 -19.486 1.00 62.66 89 GLU A O 1
ATOM 729 N N . VAL A 1 90 ? 30.924 1.238 -20.962 1.00 59.84 90 VAL A N 1
ATOM 730 C CA . VAL A 1 90 ? 32.382 1.125 -21.185 1.00 59.84 90 VAL A CA 1
ATOM 731 C C . VAL A 1 90 ? 32.974 2.368 -21.867 1.00 59.84 90 VAL A C 1
ATOM 733 O O . VAL A 1 90 ? 34.127 2.731 -21.627 1.00 59.84 90 VAL A O 1
ATOM 736 N N . ARG A 1 91 ? 32.217 3.044 -22.739 1.00 60.59 91 ARG A N 1
ATOM 737 C CA . ARG A 1 91 ? 32.669 4.293 -23.379 1.00 60.59 91 ARG A CA 1
ATOM 738 C C . ARG A 1 91 ? 32.634 5.480 -22.418 1.00 60.59 91 ARG A C 1
ATOM 740 O O . ARG A 1 91 ? 33.493 6.352 -22.531 1.00 60.59 91 ARG A O 1
ATOM 747 N N . GLN A 1 92 ? 31.664 5.532 -21.505 1.00 59.50 92 GLN A N 1
ATOM 748 C CA . GLN A 1 92 ? 31.563 6.598 -20.504 1.00 59.50 92 GLN A CA 1
ATOM 749 C C . GLN A 1 92 ? 32.661 6.485 -19.439 1.00 59.50 92 GLN A C 1
ATOM 751 O O . GLN A 1 92 ? 33.310 7.488 -19.151 1.00 59.50 92 GLN A O 1
ATOM 756 N N . SER A 1 93 ? 32.966 5.276 -18.955 1.00 58.50 93 SER A N 1
ATOM 757 C CA . SER A 1 93 ? 34.050 5.054 -17.982 1.00 58.50 93 SER A CA 1
ATOM 758 C C . SER A 1 93 ? 35.438 5.430 -18.515 1.00 58.50 93 SER A C 1
ATOM 760 O O . SER A 1 93 ? 36.276 5.916 -17.762 1.00 58.50 93 SER A O 1
ATOM 762 N N . LYS A 1 94 ? 35.668 5.290 -19.828 1.00 56.47 94 LYS A N 1
ATOM 763 C CA . LYS A 1 94 ? 36.901 5.738 -20.500 1.00 56.47 94 LYS A CA 1
ATOM 764 C C . LYS A 1 94 ? 36.995 7.253 -20.719 1.00 56.47 94 LYS A C 1
ATOM 766 O O . LYS A 1 94 ? 38.083 7.738 -21.015 1.00 56.47 94 LYS A O 1
ATOM 771 N N . LYS A 1 95 ? 35.881 7.993 -20.646 1.00 55.88 95 LYS A N 1
ATOM 772 C CA . LYS A 1 95 ? 35.846 9.450 -20.873 1.00 55.88 95 LYS A CA 1
ATOM 773 C C . LYS A 1 95 ? 36.065 10.270 -19.605 1.00 55.88 95 LYS A C 1
ATOM 775 O O . LYS A 1 95 ? 36.470 11.420 -19.725 1.00 55.88 95 LYS A O 1
ATOM 780 N N . THR A 1 96 ? 35.826 9.711 -18.423 1.00 51.56 96 THR A N 1
ATOM 781 C CA . THR A 1 96 ? 36.293 10.282 -17.153 1.00 51.56 96 THR A CA 1
ATOM 782 C C . THR A 1 96 ? 37.808 10.097 -17.062 1.00 51.56 96 THR A C 1
ATOM 784 O O . THR A 1 96 ? 38.255 8.957 -16.931 1.00 51.56 96 THR A O 1
ATOM 787 N N . PRO A 1 97 ? 38.628 11.163 -17.147 1.00 51.97 97 PRO A N 1
ATOM 788 C CA . PRO A 1 97 ? 40.042 11.035 -16.841 1.00 51.97 97 PRO A CA 1
ATOM 789 C C . PRO A 1 97 ? 40.154 10.667 -15.363 1.00 51.97 97 PRO A C 1
ATOM 791 O O . PRO A 1 97 ? 39.461 11.254 -14.530 1.00 51.97 97 PRO A O 1
ATOM 794 N N . ASN A 1 98 ? 41.023 9.712 -15.032 1.00 57.66 98 ASN A N 1
ATOM 795 C CA . ASN A 1 98 ? 41.449 9.518 -13.653 1.00 57.66 98 ASN A CA 1
ATOM 796 C C . ASN A 1 98 ? 42.064 10.844 -13.182 1.00 57.66 98 ASN A C 1
ATOM 798 O O . ASN A 1 98 ? 43.169 11.188 -13.598 1.00 57.66 98 ASN A O 1
ATOM 802 N N . LEU A 1 99 ? 41.330 11.603 -12.368 1.00 51.16 99 LEU A N 1
ATOM 803 C CA . LEU A 1 99 ? 41.880 12.702 -11.580 1.00 51.16 99 LEU A CA 1
ATOM 804 C C . LEU A 1 99 ? 42.698 12.063 -10.452 1.00 51.16 99 LEU A C 1
ATOM 806 O O . LEU A 1 99 ? 42.183 11.820 -9.361 1.00 51.16 99 LEU A O 1
ATOM 810 N N . GLY A 1 100 ? 43.929 11.683 -10.794 1.00 44.19 100 GLY A N 1
ATOM 811 C CA . GLY A 1 100 ? 45.026 11.480 -9.850 1.00 44.19 100 GLY A CA 1
ATOM 812 C C . GLY A 1 100 ? 45.797 12.773 -9.639 1.00 44.19 100 GLY A C 1
ATOM 813 O O . GLY A 1 100 ? 45.709 13.658 -10.521 1.00 44.19 100 GLY A O 1
#

pLDDT: mean 86.79, std 13.23, range [44.19, 98.62]

Foldseek 3Di:
DADPNADWDWDADPPDPPRIDTHGPVRVVVVVVVVCVVVVVVCCCVVPVVVVVVVVVVVVVVVLVVVQVVDPDRDPDPVSSVVVVVVVVVVVVVPDPPPD

Sequence (100 aa):
MVYSGSNVLVIESKTEDGCRVLLNHIDLIKLQELEWCITASIKEKEEKIKPEIIKQISDYCEYLREKCLQSDSPPNNLREMEIFIRNVEVRQSKKTPNLG

Radius of gyration: 29.42 Å; chains: 1; bounding box: 74×25×73 Å

Secondary structure (DSSP, 8-state):
-EETTEEEEEEE-SSSTT-EEEEEHHHHHHHHHHHHHHHHHHHHIIIIIHHHHHHHHHHHHHHHHHHHHT-SS---SHHHHHHHHHHHHHHHHTTS----